Protein AF-A0A3D6C1V9-F1 (afdb_monomer_lite)

Structure (mmCIF, N/CA/C/O backbone):
data_AF-A0A3D6C1V9-F1
#
_entry.id   AF-A0A3D6C1V9-F1
#
loop_
_atom_site.group_PDB
_atom_site.id
_atom_site.type_symbol
_atom_site.label_atom_id
_atom_site.label_alt_id
_atom_site.label_comp_id
_atom_site.label_asym_id
_atom_site.label_entity_id
_atom_site.label_seq_id
_atom_site.pdbx_PDB_ins_code
_atom_site.Cartn_x
_atom_site.Cartn_y
_atom_site.Cartn_z
_atom_site.occupancy
_atom_site.B_iso_or_equiv
_atom_site.auth_seq_id
_atom_site.auth_comp_id
_atom_site.auth_asym_id
_atom_site.auth_atom_id
_atom_site.pdbx_PDB_model_num
ATOM 1 N N . MET A 1 1 ? -4.470 20.217 -4.006 1.00 45.41 1 MET A N 1
ATOM 2 C CA . MET A 1 1 ? -3.574 19.887 -5.135 1.00 45.41 1 MET A CA 1
ATOM 3 C C . MET A 1 1 ? -2.619 18.802 -4.670 1.00 45.41 1 MET A C 1
ATOM 5 O O . MET A 1 1 ? -1.907 19.045 -3.706 1.00 45.41 1 MET A O 1
ATOM 9 N N . GLN A 1 2 ? -2.648 17.623 -5.294 1.00 68.69 2 GLN A N 1
ATOM 10 C CA . GLN A 1 2 ? -1.649 16.570 -5.082 1.00 68.69 2 GLN A CA 1
ATOM 11 C C . GLN A 1 2 ? -0.549 16.761 -6.128 1.00 68.69 2 GLN A C 1
ATOM 13 O O . GLN A 1 2 ? -0.846 16.822 -7.319 1.00 68.69 2 GLN A O 1
ATOM 18 N N . MET A 1 3 ? 0.695 16.932 -5.688 1.00 76.44 3 MET A N 1
ATOM 19 C CA . MET A 1 3 ? 1.834 17.057 -6.598 1.00 76.44 3 MET A CA 1
ATOM 20 C C . MET A 1 3 ? 2.265 15.659 -7.053 1.00 76.44 3 MET A C 1
ATOM 22 O O . MET A 1 3 ? 2.443 14.775 -6.218 1.00 76.44 3 MET A O 1
ATOM 26 N N . ILE A 1 4 ? 2.422 15.466 -8.363 1.00 67.56 4 ILE A N 1
ATOM 27 C CA . ILE A 1 4 ? 2.990 14.252 -8.965 1.00 67.56 4 ILE A CA 1
ATOM 28 C C . ILE A 1 4 ? 4.323 14.661 -9.597 1.00 67.56 4 ILE A C 1
ATOM 30 O O . ILE A 1 4 ? 4.351 15.550 -10.448 1.00 67.56 4 ILE A O 1
ATOM 34 N N . PHE A 1 5 ? 5.428 14.063 -9.149 1.00 70.81 5 PHE A N 1
ATOM 35 C CA . PHE A 1 5 ? 6.766 14.355 -9.672 1.00 70.81 5 PHE A CA 1
ATOM 36 C C . PHE A 1 5 ? 7.034 13.571 -10.965 1.00 70.81 5 PHE A C 1
ATOM 38 O O . PHE A 1 5 ? 6.517 12.470 -11.141 1.00 70.81 5 PHE A O 1
ATOM 45 N N . GLN A 1 6 ? 7.850 14.136 -11.863 1.00 68.31 6 GLN A N 1
ATOM 46 C CA . GLN A 1 6 ? 8.187 13.511 -13.152 1.00 68.31 6 GLN A CA 1
ATOM 47 C C . GLN A 1 6 ? 9.018 12.224 -13.006 1.00 68.31 6 GLN A C 1
ATOM 49 O O . GLN A 1 6 ? 8.948 11.368 -13.881 1.00 68.31 6 GLN A O 1
ATOM 54 N N . ASP A 1 7 ? 9.746 12.066 -11.894 1.00 66.50 7 ASP A N 1
ATOM 55 C CA . ASP A 1 7 ? 10.336 10.792 -11.471 1.00 66.50 7 ASP A CA 1
ATOM 56 C C . ASP A 1 7 ? 9.603 10.282 -10.215 1.00 66.50 7 ASP A C 1
ATOM 58 O O . ASP A 1 7 ? 9.972 10.620 -9.084 1.00 66.50 7 ASP A O 1
ATOM 62 N N . PRO A 1 8 ? 8.517 9.508 -10.384 1.00 61.81 8 PRO A N 1
ATOM 63 C CA . PRO A 1 8 ? 7.755 8.991 -9.257 1.00 61.81 8 PRO A CA 1
ATOM 64 C C . PRO A 1 8 ? 8.559 7.971 -8.438 1.00 61.81 8 PRO A C 1
ATOM 66 O O . PRO A 1 8 ? 8.311 7.847 -7.241 1.00 61.81 8 PRO A O 1
ATOM 69 N N . TYR A 1 9 ? 9.555 7.293 -9.018 1.00 60.19 9 TYR A N 1
ATOM 70 C CA . TYR A 1 9 ? 10.374 6.316 -8.296 1.00 60.19 9 TYR A CA 1
ATOM 71 C C . TYR A 1 9 ? 11.308 6.982 -7.290 1.00 60.19 9 TYR A C 1
ATOM 73 O O . TYR A 1 9 ? 11.419 6.504 -6.162 1.00 60.19 9 TYR A O 1
ATOM 81 N N . ALA A 1 10 ? 11.906 8.123 -7.645 1.00 60.19 10 ALA A N 1
ATOM 82 C CA . ALA A 1 10 ? 12.724 8.914 -6.723 1.00 60.19 10 ALA A CA 1
ATOM 83 C C . ALA A 1 10 ? 11.937 9.418 -5.496 1.00 60.19 10 ALA A C 1
ATOM 85 O O . ALA A 1 10 ? 12.526 9.723 -4.458 1.00 60.19 10 ALA A O 1
ATOM 86 N N . SER A 1 11 ? 10.605 9.491 -5.598 1.00 67.19 11 SER A N 1
ATOM 87 C CA . SER A 1 11 ? 9.728 9.899 -4.495 1.00 67.19 11 SER A CA 1
ATOM 88 C C . SER A 1 11 ? 9.369 8.760 -3.528 1.00 67.19 11 SER A C 1
ATOM 90 O O . SER A 1 11 ? 8.881 9.022 -2.427 1.00 67.19 11 SER A O 1
ATOM 92 N N . LEU A 1 12 ? 9.633 7.499 -3.898 1.00 75.62 12 LEU A N 1
ATOM 93 C CA . LEU A 1 12 ? 9.332 6.330 -3.074 1.00 75.62 12 LEU A CA 1
ATOM 94 C C . LEU A 1 12 ? 10.497 6.022 -2.129 1.00 75.62 12 LEU A C 1
ATOM 96 O O . LEU A 1 12 ? 11.643 5.867 -2.544 1.00 75.62 12 LEU A O 1
ATOM 100 N N . ASN A 1 13 ? 10.205 5.877 -0.834 1.00 80.62 13 ASN A N 1
ATOM 101 C CA . ASN A 1 13 ? 11.211 5.436 0.128 1.00 80.62 13 ASN A CA 1
ATOM 102 C C . ASN A 1 13 ? 11.494 3.936 -0.086 1.00 80.62 13 ASN A C 1
ATOM 104 O O . ASN A 1 13 ? 10.610 3.120 0.184 1.00 80.62 13 ASN A O 1
ATOM 108 N N . PRO A 1 14 ? 12.717 3.533 -0.480 1.00 83.62 14 PRO A N 1
ATOM 109 C CA . PRO A 1 14 ? 13.019 2.140 -0.816 1.00 83.62 14 PRO A CA 1
ATOM 110 C C . PRO A 1 14 ? 12.972 1.197 0.395 1.00 83.62 14 PRO A C 1
ATOM 112 O O . PRO A 1 14 ? 12.967 -0.017 0.220 1.00 83.62 14 PRO A O 1
ATOM 115 N N . ARG A 1 15 ? 12.946 1.739 1.621 1.00 88.25 15 ARG A N 1
ATOM 116 C CA . ARG A 1 15 ? 12.825 0.979 2.875 1.00 88.25 15 ARG A CA 1
ATOM 117 C C . ARG A 1 15 ? 11.380 0.816 3.347 1.00 88.25 15 ARG A C 1
ATOM 119 O O . ARG A 1 15 ? 11.165 0.173 4.370 1.00 88.25 15 ARG A O 1
ATOM 126 N N . LYS A 1 16 ? 10.410 1.424 2.658 1.00 90.31 16 LYS A N 1
ATOM 127 C CA . LYS A 1 16 ? 8.985 1.260 2.949 1.00 90.31 16 LYS A CA 1
ATOM 128 C C . LYS A 1 16 ? 8.377 0.270 1.966 1.00 90.31 16 LYS A C 1
ATOM 130 O O . LYS A 1 16 ? 8.671 0.313 0.775 1.00 90.31 16 LYS A O 1
ATOM 135 N N . THR A 1 17 ? 7.505 -0.599 2.461 1.00 92.50 17 THR A N 1
ATOM 136 C CA . THR A 1 17 ? 6.672 -1.432 1.589 1.00 92.50 17 THR A CA 1
ATOM 137 C C . THR A 1 17 ? 5.629 -0.575 0.868 1.00 92.50 17 THR A C 1
ATOM 139 O O . THR A 1 17 ? 5.359 0.573 1.254 1.00 92.50 17 THR A O 1
ATOM 142 N N . VAL A 1 18 ? 4.997 -1.134 -0.164 1.00 90.75 18 VAL A N 1
ATOM 143 C CA . VAL A 1 18 ? 3.860 -0.502 -0.847 1.00 90.75 18 VAL A CA 1
ATOM 144 C C . VAL A 1 18 ? 2.747 -0.182 0.147 1.00 90.75 18 VAL A C 1
ATOM 146 O O . VAL A 1 18 ? 2.257 0.945 0.156 1.00 90.75 18 VAL A O 1
ATOM 149 N N . ARG A 1 19 ? 2.432 -1.104 1.069 1.00 92.06 19 ARG A N 1
ATOM 150 C CA . ARG A 1 19 ? 1.494 -0.864 2.176 1.00 92.06 19 ARG A CA 1
ATOM 151 C C . ARG A 1 19 ? 1.830 0.414 2.931 1.00 92.06 19 ARG A C 1
ATOM 153 O O . ARG A 1 19 ? 0.990 1.295 3.046 1.00 92.06 19 ARG A O 1
ATOM 160 N N . GLN A 1 20 ? 3.052 0.512 3.449 1.00 92.19 20 GLN A N 1
ATOM 161 C CA . GLN A 1 20 ? 3.457 1.635 4.297 1.00 92.19 20 GLN A CA 1
ATOM 162 C C . GLN A 1 20 ? 3.412 2.961 3.538 1.00 92.19 20 GLN A C 1
ATOM 164 O O . GLN A 1 20 ? 3.029 3.981 4.104 1.00 92.19 20 GLN A O 1
ATOM 169 N N . THR A 1 21 ? 3.778 2.933 2.257 1.00 91.25 21 THR A N 1
ATOM 170 C CA . THR A 1 21 ? 3.725 4.105 1.380 1.00 91.25 21 THR A CA 1
ATOM 171 C C . THR A 1 21 ? 2.289 4.570 1.133 1.00 91.25 21 THR A C 1
ATOM 173 O O . THR A 1 21 ? 2.029 5.769 1.149 1.00 91.25 21 THR A O 1
ATOM 176 N N . LEU A 1 22 ? 1.350 3.643 0.926 1.00 90.75 22 LEU A N 1
ATOM 177 C CA . LEU A 1 22 ? -0.051 3.968 0.642 1.00 90.75 22 LEU A CA 1
ATOM 178 C C . LEU A 1 22 ? -0.858 4.295 1.910 1.00 90.75 22 LEU A C 1
ATOM 180 O O . LEU A 1 22 ? -1.734 5.158 1.872 1.00 90.75 22 LEU A O 1
ATOM 184 N N . GLU A 1 23 ? -0.553 3.662 3.046 1.00 92.69 23 GLU A N 1
ATOM 185 C CA . GLU A 1 23 ? -1.224 3.917 4.328 1.00 92.69 23 GLU A CA 1
ATOM 186 C C . GLU A 1 23 ? -0.889 5.295 4.908 1.00 92.69 23 GLU A C 1
ATOM 188 O O . GLU A 1 23 ? -1.745 5.917 5.535 1.00 92.69 23 GLU A O 1
ATOM 193 N N . GLU A 1 24 ? 0.337 5.786 4.721 1.00 90.56 24 GLU A N 1
ATOM 194 C CA . GLU A 1 24 ? 0.800 7.061 5.282 1.00 90.56 24 GLU A CA 1
ATOM 195 C C . GLU A 1 24 ? -0.092 8.261 4.901 1.00 90.56 24 GLU A C 1
ATOM 197 O O . GLU A 1 24 ? -0.637 8.894 5.813 1.00 90.56 24 GLU A O 1
ATOM 202 N N . PRO A 1 25 ? -0.335 8.566 3.609 1.00 89.50 25 PRO A N 1
ATOM 203 C CA . PRO A 1 25 ? -1.240 9.650 3.231 1.00 89.50 25 PRO A CA 1
ATOM 204 C C . PRO A 1 25 ? -2.692 9.352 3.627 1.00 89.50 25 PRO A C 1
ATOM 206 O O . PRO A 1 25 ? -3.428 10.266 4.009 1.00 89.50 25 PRO A O 1
ATOM 209 N N . LEU A 1 26 ? -3.110 8.081 3.593 1.00 91.69 26 LEU A N 1
ATOM 210 C CA . LEU A 1 26 ? -4.471 7.682 3.948 1.00 91.69 26 LEU A CA 1
ATOM 211 C C . LEU A 1 26 ? -4.777 8.010 5.415 1.00 91.69 26 LEU A C 1
ATOM 213 O O . LEU A 1 26 ? -5.792 8.644 5.704 1.00 91.69 26 LEU A O 1
ATOM 217 N N . ARG A 1 27 ? -3.869 7.646 6.328 1.00 91.25 27 ARG A N 1
ATOM 218 C CA . ARG A 1 27 ? -3.981 7.913 7.768 1.00 91.25 27 ARG A CA 1
ATOM 219 C C . ARG A 1 27 ? -3.792 9.386 8.101 1.00 91.25 27 ARG A C 1
ATOM 221 O O . ARG A 1 27 ? -4.485 9.888 8.980 1.00 91.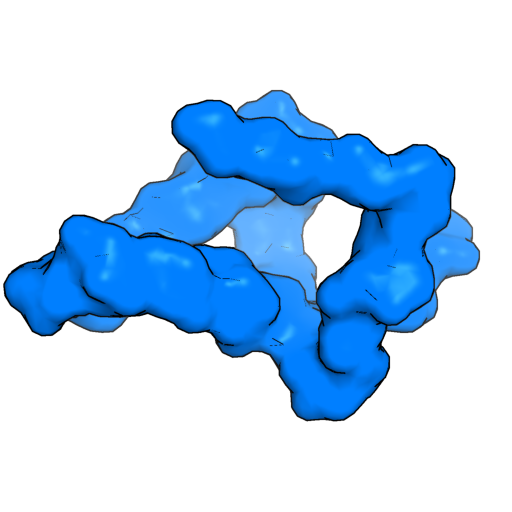25 27 ARG A O 1
ATOM 228 N N . PHE A 1 28 ? -2.889 10.076 7.403 1.00 92.00 28 PHE A N 1
ATOM 229 C CA . PHE A 1 28 ? -2.667 11.507 7.609 1.00 92.00 28 PHE A CA 1
ATOM 230 C C . PHE A 1 28 ? -3.934 12.322 7.314 1.00 92.00 28 PHE A C 1
ATOM 232 O O . PHE A 1 28 ? -4.325 13.172 8.110 1.00 92.00 28 PHE A O 1
ATOM 239 N N . HIS A 1 29 ? -4.616 12.025 6.205 1.00 93.12 29 HIS A N 1
ATOM 240 C CA . HIS A 1 29 ? -5.853 12.714 5.833 1.00 93.12 29 HIS A CA 1
ATOM 241 C C . HIS A 1 29 ? -7.105 12.159 6.533 1.00 93.12 29 HIS A C 1
ATOM 243 O O . HIS A 1 29 ? -8.095 12.877 6.654 1.00 93.12 29 HIS A O 1
ATOM 249 N N . ASN A 1 30 ? -7.074 10.912 7.019 1.00 93.50 30 ASN A N 1
ATOM 250 C CA . ASN A 1 30 ? -8.212 10.239 7.654 1.00 93.50 30 ASN A CA 1
ATOM 251 C C . ASN A 1 30 ? -7.805 9.605 9.001 1.00 93.50 30 ASN A C 1
ATOM 253 O O . ASN A 1 30 ? -7.801 8.382 9.137 1.00 93.50 30 ASN A O 1
ATOM 257 N N . PRO A 1 31 ? -7.497 10.401 10.040 1.00 92.88 31 PRO A N 1
ATOM 258 C CA . PRO A 1 31 ? -6.932 9.890 11.295 1.00 92.88 31 PRO A CA 1
ATOM 259 C C . PRO A 1 31 ? -7.867 8.965 12.091 1.00 92.88 31 PRO A C 1
ATOM 261 O O . PRO A 1 31 ? -7.408 8.247 12.975 1.00 92.88 31 PRO A O 1
ATOM 264 N N . LYS A 1 32 ? -9.174 8.983 11.796 1.00 95.12 32 LYS A N 1
ATOM 265 C CA . LYS A 1 32 ? -10.187 8.114 12.421 1.00 95.12 32 LYS A CA 1
ATOM 266 C C . LY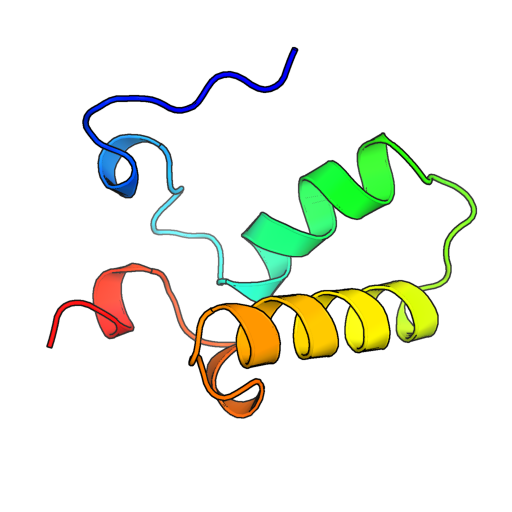S A 1 32 ? -10.426 6.803 11.665 1.00 95.12 32 LYS A C 1
ATOM 268 O O . LYS A 1 32 ? -11.195 5.980 12.146 1.00 95.12 32 LYS A O 1
ATOM 273 N N . MET A 1 33 ? -9.819 6.632 10.491 1.00 94.69 33 MET A N 1
ATOM 274 C CA . MET A 1 33 ? -9.983 5.435 9.671 1.00 94.69 33 MET A CA 1
ATOM 275 C C . MET A 1 33 ? -9.325 4.235 10.354 1.00 94.69 33 MET A C 1
ATOM 277 O O . MET A 1 33 ? -8.187 4.321 10.827 1.00 94.69 33 MET A O 1
ATOM 281 N N . SER A 1 34 ? -10.041 3.117 10.409 1.00 94.69 34 SER A N 1
ATOM 282 C CA . SER A 1 34 ? -9.513 1.864 10.938 1.00 94.69 34 SER A CA 1
ATOM 283 C C . SER A 1 34 ? -8.494 1.236 9.983 1.00 94.69 34 SER A C 1
ATOM 285 O O . SER A 1 34 ? -8.465 1.510 8.783 1.00 94.69 34 SER A O 1
ATOM 287 N N . ALA A 1 35 ? -7.656 0.343 10.512 1.00 89.81 35 ALA A N 1
ATOM 288 C CA . ALA A 1 35 ? -6.686 -0.389 9.698 1.00 89.81 35 ALA A CA 1
ATOM 289 C C . ALA A 1 35 ? -7.355 -1.294 8.645 1.00 89.81 35 ALA A C 1
ATOM 291 O O . ALA A 1 35 ? -6.791 -1.494 7.572 1.00 89.81 35 ALA A O 1
ATOM 292 N N . ALA A 1 36 ? -8.551 -1.818 8.939 1.00 93.06 36 ALA A N 1
ATOM 293 C CA . ALA A 1 36 ? -9.321 -2.632 8.002 1.00 93.06 36 ALA A CA 1
ATOM 294 C C . ALA A 1 36 ? -9.822 -1.788 6.820 1.00 93.06 36 ALA A C 1
ATOM 296 O O . ALA A 1 36 ? -9.513 -2.105 5.676 1.00 93.06 36 ALA A O 1
ATOM 297 N N . GLU A 1 37 ? -10.471 -0.651 7.098 1.00 94.81 37 GLU A N 1
ATOM 298 C CA . GLU A 1 37 ? -10.942 0.280 6.059 1.00 94.81 37 GLU A CA 1
ATOM 299 C C . GLU A 1 37 ? -9.792 0.804 5.189 1.00 94.81 37 GLU A C 1
ATOM 301 O O . GLU A 1 37 ? -9.939 0.957 3.975 1.00 94.81 37 GLU A O 1
ATOM 306 N N . ALA A 1 38 ? -8.629 1.062 5.798 1.00 93.69 38 ALA A N 1
ATOM 307 C CA . ALA A 1 38 ? -7.436 1.450 5.059 1.00 93.69 38 A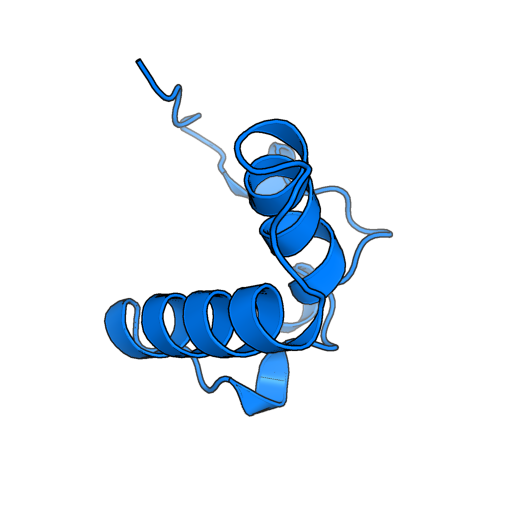LA A CA 1
ATOM 308 C C . ALA A 1 38 ? -6.958 0.333 4.120 1.00 93.69 38 ALA A C 1
ATOM 310 O O . ALA A 1 38 ? -6.622 0.606 2.968 1.00 93.69 38 ALA A O 1
ATOM 311 N N . GLY A 1 39 ? -6.960 -0.916 4.594 1.00 94.12 39 GLY A N 1
ATOM 312 C CA . GLY A 1 39 ? -6.609 -2.088 3.796 1.00 94.12 39 GLY A CA 1
ATOM 313 C C . GLY A 1 39 ? -7.519 -2.266 2.583 1.00 94.12 39 GLY A C 1
ATOM 314 O O . GLY A 1 39 ? -7.014 -2.402 1.469 1.00 94.12 39 GLY A O 1
ATOM 315 N N . ASP A 1 40 ? -8.834 -2.186 2.784 1.00 95.19 40 ASP A N 1
ATOM 316 C CA . ASP A 1 40 ? -9.824 -2.328 1.711 1.00 95.19 40 ASP A CA 1
ATOM 317 C C . ASP A 1 40 ? -9.662 -1.230 0.655 1.00 95.19 40 ASP A C 1
ATOM 319 O O . ASP A 1 40 ? -9.641 -1.499 -0.547 1.00 95.19 40 ASP A O 1
ATOM 323 N N . LYS A 1 41 ? -9.463 0.016 1.098 1.00 94.88 41 LYS A N 1
ATOM 324 C CA . LYS A 1 41 ? -9.284 1.155 0.194 1.00 94.88 41 LYS A CA 1
ATOM 325 C C . LYS A 1 41 ? -7.987 1.078 -0.605 1.00 94.88 41 LYS A C 1
ATOM 327 O O . LYS A 1 41 ? -7.962 1.458 -1.772 1.00 94.88 41 LYS A O 1
ATOM 332 N N . ILE A 1 42 ? -6.910 0.594 0.009 1.00 94.94 42 ILE A N 1
ATOM 333 C CA . ILE A 1 42 ? -5.646 0.383 -0.698 1.00 94.94 42 ILE A CA 1
ATOM 334 C C . ILE A 1 42 ? -5.794 -0.735 -1.733 1.00 94.94 42 ILE A C 1
ATOM 336 O O . ILE A 1 42 ? -5.336 -0.565 -2.860 1.00 94.94 42 ILE A O 1
ATOM 340 N N . ALA A 1 43 ? -6.453 -1.842 -1.381 1.00 95.44 43 ALA A N 1
ATOM 341 C CA . ALA A 1 43 ? -6.691 -2.943 -2.309 1.00 95.44 43 ALA A CA 1
ATOM 342 C C . ALA A 1 43 ? -7.508 -2.495 -3.533 1.00 95.44 43 ALA A C 1
ATOM 344 O O . ALA A 1 43 ? -7.131 -2.818 -4.659 1.00 95.44 43 ALA A O 1
ATOM 345 N N . ASP A 1 44 ? -8.562 -1.701 -3.326 1.00 95.69 44 ASP A N 1
ATOM 346 C CA . ASP A 1 44 ? -9.370 -1.113 -4.403 1.00 95.69 44 ASP A CA 1
ATOM 347 C C . ASP A 1 44 ? -8.521 -0.230 -5.337 1.00 95.69 44 ASP A C 1
ATOM 349 O O . ASP A 1 44 ? -8.513 -0.417 -6.554 1.00 95.69 44 ASP A O 1
ATOM 353 N N . VAL A 1 45 ? -7.704 0.670 -4.777 1.00 93.19 45 VAL A N 1
ATOM 354 C CA . VAL A 1 45 ? -6.803 1.521 -5.576 1.00 93.19 45 VAL A CA 1
ATOM 355 C C . VAL A 1 45 ? -5.792 0.690 -6.368 1.00 93.19 45 VAL A C 1
ATOM 357 O O . VAL A 1 45 ? -5.561 0.980 -7.540 1.00 93.19 45 VAL A O 1
ATOM 360 N N . MET A 1 46 ? -5.200 -0.344 -5.761 1.00 93.56 46 MET A N 1
ATOM 361 C CA . MET A 1 46 ? -4.255 -1.234 -6.446 1.00 93.56 46 MET A CA 1
ATOM 362 C C . MET A 1 46 ? -4.918 -1.928 -7.643 1.00 93.56 46 MET A C 1
ATOM 364 O O . MET A 1 46 ? -4.357 -1.912 -8.738 1.00 93.56 46 MET A O 1
ATOM 368 N N . GLN A 1 47 ? -6.140 -2.440 -7.474 1.00 95.56 47 GLN A N 1
ATOM 369 C CA . GLN A 1 47 ? -6.901 -3.054 -8.565 1.00 95.56 47 GLN A CA 1
ATOM 370 C C . GLN A 1 47 ? -7.208 -2.061 -9.693 1.00 95.56 47 GLN A C 1
ATOM 372 O O . GLN A 1 47 ? -7.049 -2.407 -10.863 1.00 95.56 47 GLN A O 1
ATOM 377 N N . GLN A 1 48 ? -7.585 -0.819 -9.369 1.00 94.56 48 GLN A N 1
ATOM 378 C CA . GLN A 1 48 ? -7.887 0.220 -10.365 1.00 94.56 48 GLN A CA 1
ATOM 379 C C . GLN A 1 48 ? -6.692 0.565 -11.260 1.00 94.56 48 GLN A C 1
ATOM 381 O O . GLN A 1 48 ? -6.880 0.919 -12.424 1.00 94.56 48 GLN A O 1
ATOM 386 N N . VAL A 1 49 ? -5.467 0.442 -10.740 1.00 91.75 49 VAL A N 1
ATOM 387 C CA . VAL A 1 49 ? -4.231 0.673 -11.506 1.00 91.75 49 VAL A CA 1
ATOM 388 C C . VAL A 1 49 ? -3.618 -0.614 -12.073 1.00 91.75 49 VAL A C 1
ATOM 390 O O . VAL A 1 49 ? -2.511 -0.579 -12.603 1.00 91.75 49 VAL A O 1
ATOM 393 N N . GLY A 1 50 ? -4.327 -1.747 -11.986 1.00 91.75 50 GLY A N 1
ATOM 394 C CA . GLY A 1 50 ? -3.895 -3.030 -12.550 1.00 91.75 50 GLY A CA 1
ATOM 395 C C . GLY A 1 50 ? -2.822 -3.762 -11.738 1.00 91.75 50 GLY A C 1
ATOM 396 O O . GLY A 1 50 ? -2.129 -4.619 -12.280 1.00 91.75 50 GLY A O 1
ATOM 397 N N . VAL A 1 51 ? -2.673 -3.439 -10.453 1.00 90.81 51 VAL A N 1
ATOM 398 C CA . VAL A 1 51 ? -1.733 -4.093 -9.536 1.00 90.81 51 VAL A CA 1
ATOM 399 C C . VAL A 1 51 ? -2.479 -5.079 -8.637 1.00 90.81 51 VAL A C 1
ATOM 401 O O . VAL A 1 51 ? -3.473 -4.731 -8.005 1.00 90.81 51 VAL A O 1
ATOM 404 N N . ASP A 1 52 ? -1.968 -6.306 -8.526 1.00 93.75 52 ASP A N 1
ATOM 405 C CA . ASP A 1 52 ? -2.517 -7.322 -7.624 1.00 93.75 52 ASP A CA 1
ATOM 406 C C . ASP A 1 52 ? -2.345 -6.897 -6.145 1.00 93.75 52 ASP A C 1
ATOM 408 O O . ASP A 1 52 ? -1.207 -6.718 -5.691 1.00 93.75 52 ASP A O 1
ATOM 412 N N . PRO A 1 53 ? -3.432 -6.763 -5.353 1.00 94.31 53 PRO A N 1
ATOM 413 C CA . PRO A 1 53 ? -3.359 -6.457 -3.922 1.00 94.31 53 PRO A CA 1
ATOM 414 C C . PRO A 1 53 ? -2.490 -7.422 -3.108 1.00 94.31 53 PRO A C 1
ATOM 416 O O . PRO A 1 53 ? -1.979 -7.041 -2.054 1.00 94.31 53 PRO A O 1
ATOM 419 N N . ALA A 1 54 ? -2.255 -8.648 -3.586 1.00 93.62 54 ALA A N 1
ATOM 420 C CA . ALA A 1 54 ? -1.323 -9.579 -2.953 1.00 93.62 54 ALA A CA 1
ATOM 421 C C . ALA A 1 54 ? 0.117 -9.031 -2.884 1.00 93.62 54 ALA A C 1
ATOM 423 O O . ALA A 1 54 ? 0.921 -9.489 -2.073 1.00 93.62 54 ALA A O 1
ATOM 424 N N . TRP A 1 55 ? 0.459 -8.035 -3.706 1.00 92.69 55 TRP A N 1
ATOM 425 C CA . TRP A 1 55 ? 1.795 -7.437 -3.757 1.00 92.69 55 TRP A CA 1
ATOM 426 C C . TRP A 1 55 ? 1.973 -6.294 -2.751 1.00 92.69 55 TRP A C 1
ATOM 428 O O . TRP A 1 55 ? 3.035 -5.681 -2.696 1.00 92.69 55 TRP A O 1
ATOM 438 N N . ILE A 1 56 ? 0.974 -6.007 -1.913 1.00 91.69 56 ILE A N 1
ATOM 439 C CA . ILE A 1 56 ? 0.987 -4.872 -0.977 1.00 91.69 56 ILE A CA 1
ATOM 440 C C . ILE A 1 56 ? 2.144 -4.926 0.040 1.00 91.69 56 ILE A C 1
ATOM 442 O O . ILE A 1 56 ? 2.574 -3.897 0.561 1.00 91.69 56 ILE A O 1
ATOM 446 N N . THR A 1 57 ? 2.675 -6.115 0.335 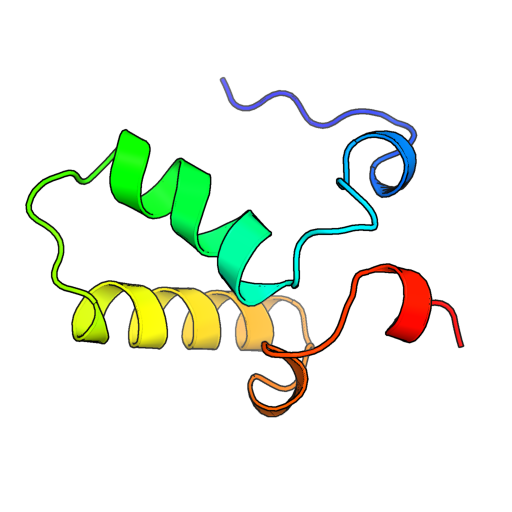1.00 93.00 57 THR A N 1
ATOM 447 C CA . THR A 1 57 ? 3.815 -6.297 1.249 1.00 93.00 57 THR A CA 1
ATOM 448 C C . THR A 1 57 ? 5.174 -6.154 0.568 1.00 93.00 57 THR A C 1
ATOM 450 O O . THR A 1 57 ? 6.184 -6.169 1.267 1.00 93.00 57 THR A O 1
ATOM 453 N N . ARG A 1 58 ? 5.213 -6.019 -0.763 1.00 91.69 58 ARG A N 1
ATOM 454 C CA . ARG A 1 58 ? 6.447 -5.842 -1.533 1.00 91.69 58 ARG A CA 1
ATOM 455 C C . ARG A 1 58 ? 7.012 -4.433 -1.386 1.00 91.69 58 ARG A C 1
ATO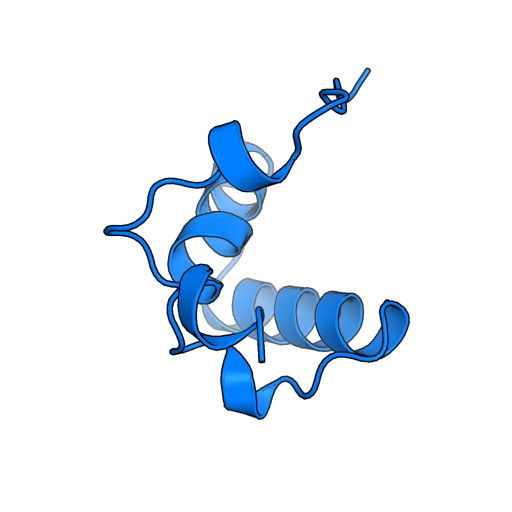M 457 O O . ARG A 1 58 ? 6.304 -3.488 -1.028 1.00 91.69 58 ARG A O 1
ATOM 464 N N . TYR A 1 59 ? 8.291 -4.291 -1.685 1.00 90.56 59 TYR A N 1
ATOM 465 C CA . TYR A 1 59 ? 8.993 -3.025 -1.811 1.00 90.56 59 TYR A CA 1
ATOM 466 C C . TYR A 1 59 ? 8.877 -2.464 -3.236 1.00 90.56 59 TYR A C 1
ATOM 468 O O . TYR A 1 59 ? 8.733 -3.228 -4.190 1.00 90.56 59 TYR A O 1
ATOM 476 N N . PRO A 1 60 ? 9.005 -1.136 -3.417 1.00 86.62 60 PRO A N 1
ATOM 477 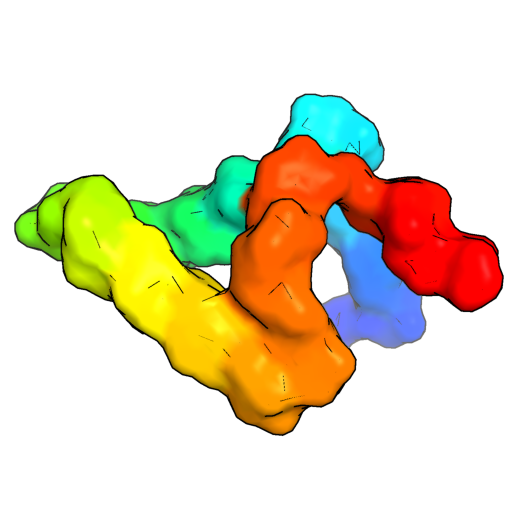C CA . PRO A 1 60 ? 8.921 -0.489 -4.729 1.00 86.62 60 PRO A CA 1
ATOM 478 C C . PRO A 1 60 ? 9.827 -1.089 -5.815 1.00 86.62 60 PRO A C 1
ATOM 480 O O . PRO A 1 60 ? 9.424 -1.189 -6.967 1.00 86.62 60 PRO A O 1
ATOM 483 N N . HIS A 1 61 ? 11.037 -1.523 -5.455 1.00 85.06 61 HIS A N 1
ATOM 484 C CA . HIS A 1 61 ? 12.000 -2.096 -6.403 1.00 85.06 61 HIS A CA 1
ATOM 485 C C . HIS A 1 61 ? 11.634 -3.513 -6.875 1.00 85.06 61 HIS A C 1
ATOM 487 O O . HIS A 1 61 ? 12.233 -4.019 -7.815 1.00 85.06 61 HIS A O 1
ATOM 493 N N . GLU A 1 62 ? 10.650 -4.163 -6.251 1.00 85.06 62 GLU A N 1
ATOM 494 C CA . GLU A 1 62 ? 10.156 -5.480 -6.673 1.00 85.06 62 GLU A CA 1
ATOM 495 C C . GLU A 1 62 ? 9.092 -5.378 -7.786 1.00 85.06 62 GLU A C 1
ATOM 497 O O . GLU A 1 62 ? 8.581 -6.399 -8.241 1.00 85.06 62 GLU A O 1
ATOM 502 N N . PHE A 1 63 ? 8.749 -4.157 -8.221 1.00 74.81 63 PHE A N 1
ATOM 503 C CA . PHE A 1 63 ? 7.825 -3.883 -9.331 1.00 74.81 63 PHE A CA 1
ATOM 504 C C . PHE A 1 63 ? 8.531 -3.600 -10.660 1.00 74.81 63 PHE A C 1
ATOM 506 O O . PHE A 1 63 ? 7.885 -3.632 -11.700 1.00 74.81 63 PHE A O 1
ATOM 513 N N . SER A 1 64 ? 9.834 -3.313 -10.646 1.00 63.22 64 SER A N 1
ATOM 514 C CA . SER A 1 64 ? 10.605 -2.905 -11.829 1.00 63.22 64 SER A CA 1
ATOM 515 C C . SER A 1 64 ? 11.175 -4.083 -12.635 1.00 63.22 64 SER A C 1
ATOM 517 O O . SER A 1 64 ? 12.243 -3.947 -13.233 1.00 63.22 64 SER A O 1
ATOM 519 N N . GLY A 1 65 ? 10.506 -5.238 -12.589 1.00 52.97 65 GLY A N 1
ATOM 520 C CA . GLY A 1 65 ? 10.797 -6.403 -13.432 1.00 52.97 65 GLY A CA 1
ATOM 521 C C . GLY A 1 65 ? 10.083 -6.323 -14.771 1.00 52.97 65 GLY A C 1
ATOM 522 O O . GLY A 1 65 ? 8.917 -5.871 -14.775 1.00 52.97 65 GLY A O 1
#

pLDDT: mean 85.76, std 12.18, range [45.41, 95.69]

Sequence (65 aa):
MQMIFQDPYASLNPRKTVRQTLEEPLRFHNPKMSAAEAGDKIADVMQQVGVDPAWITRYPHEFSG

Foldseek 3Di:
DDDDDPPNVVVFDQPDFLLRVQVVVVCVVVVPDDPVNSLVVSCVVCVVVVHHSVRRRPGPVVPPD

Secondary structure (DSSP, 8-state):
-----S-TTTTS-TTS-HHHHHHHHHHHH-TT--HHHHHHHHHHHHHHTT--GGGGGS-GGGS--

Radius of gyration: 12.13 Å; chains: 1; bounding box: 24×30×26 Å